Protein AF-A0A0A0WEZ2-F1 (afdb_monomer)

pLDDT: mean 80.99, std 14.62, range [43.66, 95.88]

Mean predicted aligned error: 7.34 Å

Sequence (124 aa):
ERVRKGDAKYVEVTHTSFIGMFTNDADTDLILNNLRQPGCPHDFVDLFCNHNAALFFHEHIFMQTKPAPFLASRDRNKPEDGDISIGFWNTDYSAKGVVYLQTEDFMRFEENSMIQRILNKVGC

Secondary st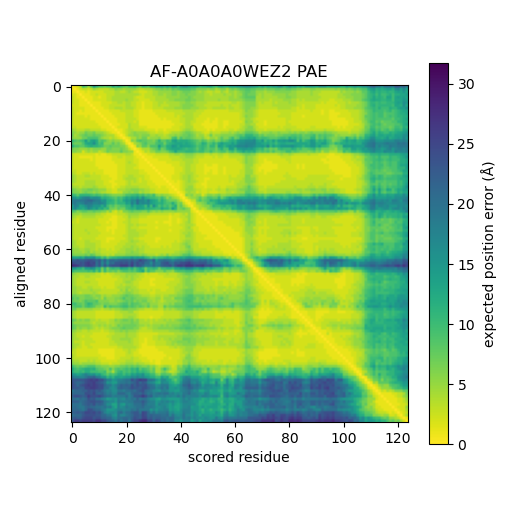ructure (DSSP, 8-state):
----TTSSSS-EEEE-STTS---S-SSEEEEEGGG--TT--SSHHHHHHHHHHHHHHHHHHHHSSS-PPEEEBS-TT-TTS--EEESSSS--TT--EEEEE---------TT-HHHHHHHHHT-

Organism: Mayetiola destructor (NCBI:txid39758)

Structure (mmCIF, N/CA/C/O backbone):
data_AF-A0A0A0WEZ2-F1
#
_entry.id   AF-A0A0A0WEZ2-F1
#
loop_
_atom_site.group_PDB
_atom_site.id
_atom_site.type_symbol
_atom_site.label_atom_id
_atom_site.label_alt_id
_atom_site.label_comp_id
_atom_site.label_asym_id
_atom_site.label_entity_id
_atom_site.label_seq_id
_atom_site.pdbx_PDB_ins_code
_atom_site.Cartn_x
_atom_site.Cartn_y
_atom_site.Cartn_z
_atom_site.occupancy
_atom_site.B_iso_or_equiv
_atom_site.auth_seq_id
_atom_site.auth_comp_id
_atom_site.auth_asym_id
_atom_site.auth_atom_id
_atom_site.pdbx_PDB_model_num
ATOM 1 N N . GLU A 1 1 ? -5.618 -22.671 -0.034 1.00 79.06 1 GLU A N 1
ATOM 2 C CA . GLU A 1 1 ? -5.611 -21.810 1.166 1.00 79.06 1 GLU A CA 1
ATOM 3 C C . GLU A 1 1 ? -5.006 -20.466 0.772 1.00 79.06 1 GLU A C 1
ATOM 5 O O . GLU A 1 1 ? -4.156 -20.471 -0.112 1.00 79.06 1 GLU A O 1
ATOM 10 N N . ARG A 1 2 ? -5.510 -19.340 1.289 1.00 85.75 2 ARG A N 1
ATOM 11 C CA . ARG A 1 2 ? -5.065 -17.976 0.933 1.00 85.75 2 ARG A CA 1
ATOM 12 C C . ARG A 1 2 ? -5.354 -17.011 2.082 1.00 85.75 2 ARG A C 1
ATOM 14 O O . ARG A 1 2 ? -6.284 -17.286 2.837 1.00 85.75 2 ARG A O 1
ATOM 21 N N . VAL A 1 3 ? -4.606 -15.906 2.143 1.00 88.12 3 VAL A N 1
ATOM 22 C CA . VAL A 1 3 ? -4.828 -14.805 3.097 1.00 88.12 3 VAL A CA 1
ATOM 23 C C . VAL A 1 3 ? -6.227 -14.221 2.901 1.00 88.12 3 VAL A C 1
ATOM 25 O O . VAL A 1 3 ? -6.652 -13.997 1.765 1.00 88.12 3 VAL A O 1
ATOM 28 N N . ARG A 1 4 ? -6.954 -14.009 4.000 1.00 92.38 4 ARG A N 1
ATOM 29 C CA . ARG A 1 4 ? -8.321 -13.469 4.014 1.00 92.38 4 ARG A CA 1
ATOM 30 C C . ARG A 1 4 ? -8.706 -12.911 5.387 1.00 92.38 4 ARG A C 1
ATOM 32 O O . ARG A 1 4 ? -8.087 -13.212 6.405 1.00 92.38 4 ARG A O 1
ATOM 39 N N . LYS A 1 5 ? -9.805 -12.161 5.429 1.00 91.94 5 LYS A N 1
ATOM 40 C CA . LYS A 1 5 ? -10.466 -11.703 6.652 1.00 91.94 5 LYS A CA 1
ATOM 41 C C . LYS A 1 5 ? -10.721 -12.875 7.601 1.00 91.94 5 LYS A C 1
ATOM 43 O O . LYS A 1 5 ? -11.180 -13.942 7.187 1.00 91.94 5 LYS A O 1
ATOM 48 N N . GLY A 1 6 ? -10.449 -12.650 8.882 1.00 92.88 6 GLY A N 1
ATOM 49 C CA . GLY A 1 6 ? -10.569 -13.663 9.930 1.00 92.88 6 GLY A CA 1
ATOM 50 C C . GLY A 1 6 ? -9.314 -14.509 10.164 1.00 92.88 6 GLY A C 1
ATOM 51 O O . GLY A 1 6 ? -9.261 -15.184 11.189 1.00 92.88 6 GLY A O 1
ATOM 52 N N . ASP A 1 7 ? -8.290 -14.433 9.303 1.00 94.69 7 ASP A N 1
ATOM 53 C CA . ASP A 1 7 ? -6.983 -15.057 9.581 1.00 94.69 7 ASP A CA 1
ATOM 54 C C . ASP A 1 7 ? -6.233 -14.321 10.717 1.00 94.69 7 ASP A C 1
ATOM 56 O O . ASP A 1 7 ? -5.377 -14.894 11.391 1.00 94.69 7 ASP A O 1
ATOM 60 N N . ALA A 1 8 ? -6.592 -13.057 10.971 1.00 94.12 8 ALA A N 1
ATOM 61 C CA . ALA A 1 8 ? -6.151 -12.251 12.107 1.00 94.12 8 ALA A CA 1
ATOM 62 C C . ALA A 1 8 ? -7.290 -11.341 12.608 1.00 94.12 8 ALA A C 1
ATOM 64 O O . ALA A 1 8 ? -8.382 -11.314 12.039 1.00 94.12 8 ALA A O 1
ATOM 65 N N . LYS A 1 9 ? -7.032 -10.566 13.674 1.00 93.75 9 LYS A N 1
ATOM 66 C CA . LYS A 1 9 ? -7.981 -9.551 14.180 1.00 93.75 9 LYS A CA 1
ATOM 67 C C . LYS A 1 9 ? -8.288 -8.459 13.151 1.00 93.75 9 LYS A C 1
ATOM 69 O O . LYS A 1 9 ? -9.369 -7.882 13.188 1.00 93.75 9 LYS A O 1
ATOM 74 N N . TYR A 1 10 ? -7.314 -8.163 12.301 1.00 93.25 10 TYR A N 1
ATOM 75 C CA . TYR A 1 10 ? -7.420 -7.254 11.173 1.00 93.25 10 TYR A CA 1
ATOM 76 C C . TYR A 1 10 ? -6.425 -7.715 10.112 1.00 93.25 10 TYR A C 1
ATOM 78 O O . TYR A 1 10 ? -5.268 -7.995 10.438 1.00 93.25 10 TYR A O 1
ATOM 86 N N . VAL A 1 11 ? -6.888 -7.825 8.873 1.00 94.44 11 VAL A N 1
ATOM 87 C CA . VAL A 1 11 ? -6.075 -8.214 7.721 1.00 94.44 11 VAL A CA 1
ATOM 88 C C . VAL A 1 11 ? -6.106 -7.082 6.703 1.00 94.44 11 VAL A C 1
ATOM 90 O O . VAL A 1 11 ? -7.161 -6.765 6.165 1.00 94.44 11 VAL A O 1
ATOM 93 N N . GLU A 1 12 ? -4.949 -6.496 6.420 1.00 93.25 12 GLU A N 1
ATOM 94 C CA . GLU A 1 12 ? -4.768 -5.496 5.367 1.00 93.25 12 GLU A CA 1
ATOM 95 C C . GLU A 1 12 ? -3.855 -6.058 4.286 1.00 93.25 12 GLU A C 1
ATOM 97 O O . GLU A 1 12 ? -2.833 -6.676 4.591 1.00 93.25 12 GLU A O 1
ATOM 102 N N . VAL A 1 13 ? -4.240 -5.864 3.027 1.00 93.88 13 VAL A N 1
ATOM 103 C CA . VAL A 1 13 ? -3.464 -6.310 1.870 1.00 93.88 13 VAL A CA 1
ATOM 104 C C . VAL A 1 13 ? -3.180 -5.112 0.975 1.00 93.88 13 VAL A C 1
ATOM 106 O O . VAL A 1 13 ? -4.100 -4.441 0.512 1.00 93.88 13 VAL A O 1
ATOM 109 N N . THR A 1 14 ? -1.897 -4.865 0.714 1.00 93.75 14 THR A N 1
ATOM 110 C CA . THR A 1 14 ? -1.443 -3.813 -0.201 1.00 93.75 14 THR A CA 1
ATOM 111 C C . THR A 1 14 ? -1.223 -4.380 -1.596 1.00 93.75 14 THR A C 1
ATOM 113 O O . THR A 1 14 ? -0.420 -5.292 -1.801 1.00 93.75 14 THR A O 1
ATOM 116 N N . HIS A 1 15 ? -1.897 -3.791 -2.575 1.00 94.38 15 HIS A N 1
ATOM 117 C CA . HIS A 1 15 ? -1.833 -4.151 -3.983 1.00 94.38 15 HIS A CA 1
ATOM 118 C C . HIS A 1 15 ? -1.027 -3.102 -4.746 1.00 94.38 15 HIS A C 1
ATOM 120 O O . HIS A 1 15 ? -1.431 -1.941 -4.842 1.00 94.38 15 HIS A O 1
ATOM 126 N N . THR A 1 16 ? 0.103 -3.515 -5.319 1.00 92.88 16 THR A N 1
ATOM 127 C CA . THR A 1 16 ? 1.023 -2.613 -6.034 1.00 92.88 16 THR A CA 1
ATOM 128 C C . THR A 1 16 ? 1.225 -2.960 -7.509 1.00 92.88 16 THR A C 1
ATOM 130 O O . THR A 1 16 ? 1.841 -2.180 -8.229 1.00 92.88 16 THR A O 1
ATOM 133 N N . SER A 1 17 ? 0.710 -4.098 -7.987 1.00 90.75 17 SER A N 1
ATOM 134 C CA . SER A 1 17 ? 0.884 -4.571 -9.370 1.00 90.75 17 SER A CA 1
ATOM 135 C C . SER A 1 17 ? -0.296 -5.417 -9.851 1.00 90.75 17 SER A C 1
ATOM 137 O O . SER A 1 17 ? -1.007 -6.016 -9.047 1.00 90.75 17 SER A O 1
ATOM 139 N N . PHE A 1 18 ? -0.453 -5.541 -11.172 1.00 84.00 18 PHE A N 1
ATOM 140 C CA . PHE A 1 18 ? -1.494 -6.369 -11.801 1.00 84.00 18 PHE A CA 1
ATOM 141 C C . PHE A 1 18 ? -1.249 -7.886 -11.726 1.00 84.00 18 PHE A C 1
ATOM 143 O O . PHE A 1 18 ? -2.173 -8.653 -11.979 1.00 84.00 18 PHE A O 1
ATOM 150 N N . ILE A 1 19 ? -0.029 -8.333 -11.400 1.00 83.31 19 ILE A N 1
ATOM 151 C CA . ILE A 1 19 ? 0.259 -9.760 -11.146 1.00 83.31 19 ILE A CA 1
ATOM 152 C C . ILE A 1 19 ? 0.023 -10.168 -9.694 1.00 83.31 19 ILE A C 1
ATOM 154 O O . ILE A 1 19 ? 0.040 -11.357 -9.379 1.00 83.31 19 ILE A O 1
ATOM 158 N N . GLY A 1 20 ? -0.194 -9.193 -8.808 1.00 77.31 20 GLY A N 1
ATOM 159 C CA . GLY A 1 20 ? -0.732 -9.462 -7.486 1.00 77.31 20 GLY A CA 1
ATOM 160 C C . GLY A 1 20 ? -2.145 -10.035 -7.583 1.00 77.31 20 GLY A C 1
ATOM 161 O O . GLY A 1 20 ? -2.880 -9.794 -8.542 1.00 77.31 20 GLY A O 1
ATOM 162 N N . MET A 1 21 ? -2.538 -10.808 -6.576 1.00 73.31 21 MET A N 1
ATOM 163 C CA . MET A 1 21 ? -3.905 -11.307 -6.480 1.00 73.31 21 MET A CA 1
ATOM 164 C C . MET A 1 21 ? -4.833 -10.161 -6.068 1.00 73.31 21 MET A C 1
ATOM 166 O O . MET A 1 21 ? -4.846 -9.776 -4.906 1.00 73.31 21 MET A O 1
ATOM 170 N N . PHE A 1 22 ? -5.624 -9.643 -7.007 1.00 69.00 22 PHE A N 1
ATOM 171 C CA . PHE A 1 22 ? -6.624 -8.612 -6.726 1.00 69.00 22 PHE A CA 1
ATOM 172 C C . PHE A 1 22 ? -7.930 -9.261 -6.255 1.00 69.00 22 PHE A C 1
ATOM 174 O O . PHE A 1 22 ? -8.830 -9.554 -7.046 1.00 69.00 22 PHE A O 1
ATOM 181 N N . THR A 1 23 ? -8.016 -9.546 -4.961 1.00 71.06 23 THR A N 1
ATOM 182 C CA . THR A 1 23 ? -9.206 -10.138 -4.341 1.00 71.06 23 THR A CA 1
ATOM 183 C C . THR A 1 23 ? -9.609 -9.330 -3.120 1.00 71.06 23 THR A C 1
ATOM 185 O O . THR A 1 23 ? -8.786 -9.167 -2.230 1.00 71.06 23 THR A O 1
ATOM 188 N N . ASN A 1 24 ? -10.873 -8.894 -3.055 1.00 78.62 24 ASN A N 1
ATOM 189 C CA . ASN A 1 24 ? -11.442 -8.143 -1.922 1.00 78.62 24 ASN A CA 1
ATOM 190 C C . ASN A 1 24 ? -11.733 -9.059 -0.719 1.00 78.62 24 ASN A C 1
ATOM 192 O O . ASN A 1 24 ? -12.873 -9.187 -0.261 1.00 78.62 24 ASN A O 1
ATOM 196 N N . ASP A 1 25 ? -10.718 -9.805 -0.304 1.00 84.81 25 ASP A N 1
ATOM 197 C CA . ASP A 1 25 ? -10.815 -10.858 0.695 1.00 84.81 25 ASP A CA 1
ATOM 198 C C . ASP A 1 25 ? -10.267 -10.416 2.053 1.00 84.81 25 ASP A C 1
ATOM 200 O O . ASP A 1 25 ? -10.519 -11.113 3.035 1.00 84.81 25 ASP A O 1
ATOM 204 N N . ALA A 1 26 ? -9.554 -9.290 2.129 1.00 92.69 26 ALA A N 1
ATOM 205 C CA . ALA A 1 26 ? -9.026 -8.720 3.362 1.00 92.69 26 ALA A CA 1
ATOM 206 C C . ALA A 1 26 ? -10.104 -7.927 4.130 1.00 92.69 26 ALA A C 1
ATOM 208 O O . ALA A 1 26 ? -11.237 -7.762 3.669 1.00 92.69 26 ALA A O 1
ATOM 209 N N . ASP A 1 27 ? -9.776 -7.445 5.332 1.00 95.25 27 ASP A N 1
ATOM 210 C CA . ASP A 1 27 ? -10.579 -6.388 5.951 1.00 95.25 27 ASP A CA 1
ATOM 211 C C . ASP A 1 27 ? -10.469 -5.113 5.116 1.00 95.25 27 ASP A C 1
ATOM 213 O O . ASP A 1 27 ? -11.497 -4.539 4.758 1.00 95.25 27 ASP A O 1
ATOM 217 N N . THR A 1 28 ? -9.238 -4.735 4.762 1.00 94.44 28 THR A N 1
ATOM 218 C CA . THR A 1 28 ? -8.926 -3.580 3.917 1.00 94.44 28 THR A CA 1
ATOM 219 C C . THR A 1 28 ? -7.993 -3.990 2.784 1.00 94.44 28 THR A C 1
ATOM 221 O O . THR A 1 28 ? -6.934 -4.573 3.017 1.00 94.44 28 THR A O 1
ATOM 224 N N . ASP A 1 29 ? -8.373 -3.642 1.561 1.00 94.50 29 ASP A N 1
ATOM 225 C CA . ASP A 1 29 ? -7.569 -3.836 0.359 1.00 94.50 29 ASP A CA 1
ATOM 226 C C . ASP A 1 29 ? -7.074 -2.471 -0.128 1.00 94.50 29 ASP A C 1
ATOM 228 O O . ASP A 1 29 ? -7.839 -1.663 -0.658 1.00 94.50 29 ASP A O 1
ATOM 232 N N . LEU A 1 30 ? -5.790 -2.195 0.088 1.00 94.25 30 LEU A N 1
ATOM 233 C CA . LEU A 1 30 ? -5.145 -0.935 -0.262 1.00 94.25 30 LEU A CA 1
ATOM 234 C C . LEU A 1 30 ? -4.594 -0.996 -1.685 1.00 94.25 30 LEU A C 1
ATOM 236 O O . LEU A 1 30 ? -3.668 -1.751 -1.965 1.00 94.25 30 LEU A O 1
ATOM 240 N N . ILE A 1 31 ? -5.121 -0.170 -2.584 1.00 94.56 31 ILE A N 1
ATOM 241 C CA . ILE A 1 31 ? -4.625 -0.033 -3.954 1.00 94.56 31 ILE A CA 1
ATOM 242 C C . ILE A 1 31 ? -3.654 1.139 -4.008 1.00 94.56 31 ILE A C 1
ATOM 244 O O . ILE A 1 31 ? -4.057 2.304 -3.974 1.00 94.56 31 ILE A O 1
ATOM 248 N N . LEU A 1 32 ? -2.367 0.828 -4.120 1.00 93.25 32 LEU A N 1
ATOM 249 C CA . LEU A 1 32 ? -1.309 1.828 -4.138 1.00 93.25 32 LEU A CA 1
ATOM 250 C C . LEU A 1 32 ? -1.027 2.287 -5.571 1.00 93.25 32 LEU A C 1
ATOM 252 O O . LEU A 1 32 ? -0.784 1.462 -6.458 1.00 93.25 32 LEU A O 1
ATOM 256 N N . ASN A 1 33 ? -1.055 3.602 -5.798 1.00 92.69 33 ASN A N 1
ATOM 257 C CA . ASN A 1 33 ? -0.735 4.257 -7.070 1.00 92.69 33 ASN A CA 1
ATOM 258 C C . ASN A 1 33 ? -1.436 3.632 -8.290 1.00 92.69 33 ASN A C 1
ATOM 260 O O . ASN A 1 33 ? -0.862 3.513 -9.369 1.00 92.69 33 ASN A O 1
ATOM 264 N N . ASN A 1 34 ? -2.683 3.174 -8.128 1.00 91.12 34 ASN A N 1
ATOM 265 C CA . ASN A 1 34 ? -3.425 2.475 -9.185 1.00 91.12 34 ASN A CA 1
ATOM 266 C C . ASN A 1 34 ? -2.645 1.300 -9.822 1.00 91.12 34 ASN A C 1
ATOM 268 O O . ASN A 1 34 ? -2.767 1.058 -11.023 1.00 91.12 34 ASN A O 1
ATOM 272 N N . LEU A 1 35 ? -1.874 0.560 -9.013 1.00 90.56 35 LEU A N 1
ATOM 273 C CA . LEU A 1 35 ? -1.050 -0.588 -9.425 1.00 90.56 35 LEU A CA 1
ATOM 274 C C . LEU A 1 35 ? 0.149 -0.229 -10.321 1.00 90.56 35 LEU A C 1
ATOM 276 O O . LEU A 1 35 ? 0.748 -1.125 -10.921 1.00 90.56 35 LEU A O 1
ATOM 280 N N . ARG A 1 36 ? 0.503 1.060 -10.405 1.00 89.12 36 ARG A N 1
ATOM 281 C CA . ARG A 1 36 ? 1.681 1.554 -11.120 1.00 89.12 36 ARG A CA 1
ATOM 282 C C . ARG A 1 36 ? 2.488 2.491 -10.235 1.00 89.12 36 ARG A C 1
ATOM 284 O O . ARG A 1 36 ? 2.066 3.599 -9.932 1.00 89.12 36 ARG A O 1
ATOM 291 N N . GLN A 1 37 ? 3.669 2.054 -9.850 1.00 89.25 37 GLN A N 1
ATOM 292 C CA . GLN A 1 37 ? 4.462 2.683 -8.813 1.00 89.25 37 GLN A CA 1
ATOM 293 C C . GLN A 1 37 ? 5.394 3.739 -9.417 1.00 89.25 37 GLN A C 1
ATOM 295 O O . GLN A 1 37 ? 6.103 3.450 -10.388 1.00 89.25 37 GLN A O 1
ATOM 300 N N . PRO A 1 38 ? 5.404 4.970 -8.874 1.00 87.00 38 PRO A N 1
ATOM 301 C CA . PRO A 1 38 ? 6.358 5.996 -9.276 1.00 87.00 38 PRO A CA 1
ATOM 302 C C . PRO A 1 38 ? 7.792 5.491 -9.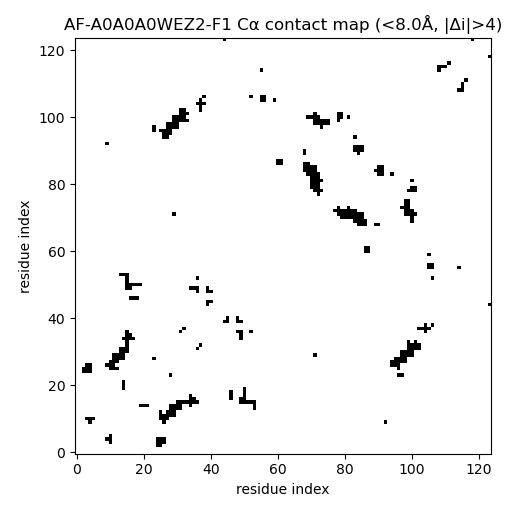116 1.00 87.00 38 PRO A C 1
ATOM 304 O O . PRO A 1 38 ? 8.114 4.908 -8.090 1.00 87.00 38 PRO A O 1
ATOM 307 N N . GLY A 1 39 ? 8.644 5.710 -10.117 1.00 79.94 39 GLY A N 1
ATOM 308 C CA . GLY A 1 39 ? 10.035 5.239 -10.110 1.00 79.94 39 GLY A CA 1
ATOM 309 C C . GLY A 1 39 ? 10.253 3.870 -10.766 1.00 79.94 39 GLY A C 1
ATOM 310 O O . GLY A 1 39 ? 11.394 3.533 -11.077 1.00 79.94 39 GLY A O 1
ATOM 311 N N . CYS A 1 40 ? 9.193 3.108 -11.066 1.00 81.00 40 CYS A N 1
ATOM 312 C CA . CYS A 1 40 ? 9.322 1.903 -11.886 1.00 81.00 40 CYS A CA 1
ATOM 313 C C . CYS A 1 40 ? 9.436 2.239 -13.390 1.00 81.00 40 CYS A C 1
ATOM 315 O O . CYS A 1 40 ? 8.679 3.078 -13.892 1.00 81.00 40 CYS A O 1
ATOM 317 N N . PRO A 1 41 ? 10.370 1.605 -14.129 1.00 72.38 41 PRO A N 1
ATOM 318 C CA . PRO A 1 41 ? 10.498 1.763 -15.582 1.00 72.38 41 PRO A CA 1
ATOM 319 C C . PRO A 1 41 ? 9.283 1.165 -16.306 1.00 72.38 41 PRO A C 1
ATOM 321 O O . PRO A 1 41 ? 8.597 0.340 -15.740 1.00 72.38 41 PRO A O 1
ATOM 324 N N . HIS A 1 42 ? 9.016 1.544 -17.561 1.00 68.25 42 HIS A N 1
ATOM 325 C CA . HIS A 1 42 ? 7.820 1.130 -18.326 1.00 68.25 42 HIS A CA 1
ATOM 326 C C . HIS A 1 42 ? 7.963 -0.203 -19.114 1.00 68.25 42 HIS A C 1
ATOM 328 O O . HIS A 1 42 ? 7.161 -0.476 -20.009 1.00 68.25 42 HIS A O 1
ATOM 334 N N . ASP A 1 43 ? 8.995 -1.010 -18.855 1.00 59.62 43 ASP A N 1
ATOM 335 C CA . ASP A 1 43 ? 9.345 -2.229 -19.610 1.00 59.62 43 ASP A CA 1
ATOM 336 C C . ASP A 1 43 ? 9.058 -3.533 -18.825 1.00 59.62 43 ASP A C 1
ATOM 338 O O . ASP A 1 43 ? 8.249 -3.551 -17.910 1.00 59.62 43 ASP A O 1
ATOM 342 N N . PHE A 1 44 ? 9.653 -4.684 -19.165 1.00 54.97 44 PHE A N 1
ATOM 343 C CA . PHE A 1 44 ? 9.422 -5.919 -18.387 1.00 54.97 44 PHE A CA 1
ATOM 344 C C . PHE A 1 44 ? 9.857 -5.778 -16.912 1.00 54.97 44 PHE A C 1
ATOM 346 O O . PHE A 1 44 ? 9.297 -6.436 -16.030 1.00 54.97 44 PHE A O 1
ATOM 353 N N . VAL A 1 45 ? 10.808 -4.880 -16.634 1.00 60.91 45 VAL A N 1
ATOM 354 C CA . VAL A 1 45 ? 11.240 -4.529 -15.277 1.00 60.91 45 VAL A CA 1
ATOM 355 C C . VAL A 1 45 ? 10.134 -3.763 -14.534 1.00 60.91 45 VAL A C 1
ATOM 357 O O . VAL A 1 45 ? 10.068 -3.873 -13.310 1.00 60.91 45 VAL A O 1
ATOM 360 N N . ASP A 1 46 ? 9.190 -3.115 -15.242 1.00 70.81 46 ASP A N 1
ATOM 361 C CA . ASP A 1 46 ? 7.964 -2.502 -14.684 1.00 70.81 46 ASP A CA 1
ATOM 362 C C . ASP A 1 46 ? 7.232 -3.517 -13.807 1.00 70.81 46 ASP A C 1
ATOM 364 O O . ASP A 1 46 ? 6.877 -3.245 -12.664 1.00 70.81 46 ASP A O 1
ATOM 368 N N . LEU A 1 47 ? 7.046 -4.742 -14.304 1.00 75.31 47 LEU A N 1
ATOM 369 C CA . LEU A 1 47 ? 6.235 -5.746 -13.625 1.00 75.31 47 LEU A CA 1
ATOM 370 C C . LEU A 1 47 ? 6.858 -6.193 -12.300 1.00 75.31 47 LEU A C 1
ATOM 372 O O . LEU A 1 47 ? 6.171 -6.258 -11.280 1.00 75.31 47 LEU A O 1
ATOM 376 N N . PHE A 1 48 ? 8.161 -6.482 -12.315 1.00 81.38 48 PHE A N 1
ATOM 377 C CA . PHE A 1 48 ? 8.891 -6.909 -11.126 1.00 81.38 48 PHE A CA 1
ATOM 378 C C . PHE A 1 48 ? 9.043 -5.761 -10.124 1.00 81.38 48 PHE A C 1
ATOM 380 O O . PHE A 1 48 ? 8.827 -5.960 -8.929 1.00 81.38 48 PHE A O 1
ATOM 387 N N . CYS A 1 49 ? 9.355 -4.557 -10.603 1.00 82.31 49 CYS A N 1
ATOM 388 C CA . CYS A 1 49 ? 9.468 -3.366 -9.770 1.00 82.31 49 CYS A CA 1
ATOM 389 C C . CYS A 1 49 ? 8.139 -3.054 -9.065 1.00 82.31 49 CYS A C 1
ATOM 391 O O . CYS A 1 49 ? 8.091 -3.008 -7.835 1.00 82.31 49 CYS A O 1
ATOM 393 N N . ASN A 1 50 ? 7.036 -2.968 -9.820 1.00 87.00 50 ASN A N 1
ATOM 394 C CA . ASN A 1 50 ? 5.707 -2.721 -9.258 1.00 87.00 50 ASN A CA 1
ATOM 395 C C . ASN A 1 50 ? 5.318 -3.795 -8.243 1.00 87.00 50 ASN A C 1
ATOM 397 O O . ASN A 1 50 ? 4.737 -3.487 -7.206 1.00 87.00 50 ASN A O 1
ATOM 401 N N . HIS A 1 51 ? 5.623 -5.065 -8.522 1.00 88.50 51 HIS A N 1
ATOM 402 C CA . HIS A 1 51 ? 5.272 -6.160 -7.623 1.00 88.50 51 HIS A CA 1
ATOM 403 C C . HIS A 1 51 ? 6.024 -6.086 -6.291 1.00 88.50 51 HIS A C 1
ATOM 405 O O . HIS A 1 51 ? 5.420 -6.257 -5.235 1.00 88.50 51 HIS A O 1
ATOM 411 N N . ASN A 1 52 ? 7.317 -5.761 -6.324 1.00 86.62 52 ASN A N 1
ATOM 412 C CA . ASN A 1 52 ? 8.130 -5.648 -5.112 1.00 86.62 52 ASN A CA 1
ATOM 413 C C . ASN A 1 52 ? 7.918 -4.335 -4.350 1.00 86.62 52 ASN A C 1
ATOM 415 O O . ASN A 1 52 ? 8.285 -4.252 -3.181 1.00 86.62 52 ASN A O 1
ATOM 419 N N . ALA A 1 53 ? 7.272 -3.333 -4.947 1.00 87.75 53 ALA A N 1
ATOM 420 C CA . ALA A 1 53 ? 6.983 -2.071 -4.273 1.00 87.75 53 ALA A CA 1
ATOM 421 C C . ALA A 1 53 ? 6.154 -2.213 -2.992 1.00 87.75 53 ALA A C 1
ATOM 423 O O . ALA A 1 53 ? 6.284 -1.374 -2.106 1.00 87.75 53 ALA A O 1
ATOM 424 N N . ALA A 1 54 ? 5.354 -3.277 -2.851 1.00 89.25 54 ALA A N 1
ATOM 425 C CA . ALA A 1 54 ? 4.651 -3.565 -1.602 1.00 89.25 54 ALA A CA 1
ATOM 426 C C . ALA A 1 54 ? 5.639 -3.738 -0.437 1.00 89.25 54 ALA A C 1
ATOM 428 O O . ALA A 1 54 ? 5.436 -3.180 0.640 1.00 89.25 54 ALA A O 1
ATOM 429 N N . LEU A 1 55 ? 6.745 -4.455 -0.667 1.00 86.81 55 LEU A N 1
ATOM 430 C CA . LEU A 1 55 ? 7.795 -4.641 0.333 1.00 86.81 55 LEU A CA 1
ATOM 431 C C . LEU A 1 55 ? 8.416 -3.295 0.725 1.00 86.81 55 LEU A C 1
ATOM 433 O O . LEU A 1 55 ? 8.546 -3.011 1.913 1.00 86.81 55 LEU A O 1
ATOM 437 N N . PHE A 1 56 ? 8.742 -2.455 -0.260 1.00 82.50 56 PHE A N 1
ATOM 438 C CA . PHE A 1 56 ? 9.369 -1.150 -0.026 1.00 82.50 56 PHE A CA 1
ATOM 439 C C . PHE A 1 56 ? 8.430 -0.173 0.679 1.00 82.50 56 PHE A C 1
ATOM 441 O O . PHE A 1 56 ? 8.853 0.564 1.563 1.00 82.50 56 PHE A O 1
ATOM 448 N N . PHE A 1 57 ? 7.144 -0.203 0.340 1.00 87.56 57 PHE A N 1
ATOM 449 C CA . PHE A 1 57 ? 6.129 0.607 0.998 1.00 87.56 57 PHE A CA 1
ATOM 450 C C . PHE A 1 57 ? 6.009 0.245 2.484 1.00 87.56 57 PHE A C 1
ATOM 452 O O . PHE A 1 57 ? 6.036 1.123 3.345 1.00 87.56 57 PHE A O 1
ATOM 459 N N . HIS A 1 58 ? 5.959 -1.050 2.807 1.00 86.81 58 HIS A N 1
ATOM 460 C CA . HIS A 1 58 ? 5.898 -1.498 4.197 1.00 86.81 58 HIS A CA 1
ATOM 461 C C . HIS A 1 58 ? 7.213 -1.269 4.960 1.00 86.81 58 HIS A C 1
ATOM 463 O O . HIS A 1 58 ? 7.161 -0.907 6.135 1.00 86.81 58 HIS A O 1
ATOM 469 N N . GLU A 1 59 ? 8.377 -1.408 4.315 1.00 83.38 59 GLU A N 1
ATOM 470 C CA . GLU A 1 59 ? 9.668 -1.016 4.903 1.00 83.38 59 GLU A CA 1
ATOM 471 C C . GLU A 1 59 ? 9.683 0.482 5.226 1.00 83.38 59 GLU A C 1
ATOM 473 O O . GLU A 1 59 ? 10.041 0.862 6.337 1.00 83.38 59 GLU A O 1
ATOM 478 N N . HIS A 1 60 ? 9.222 1.328 4.303 1.00 81.81 60 HIS A N 1
ATOM 479 C CA . HIS A 1 60 ? 9.133 2.772 4.498 1.00 81.81 60 HIS A CA 1
ATOM 480 C C . HIS A 1 60 ? 8.231 3.131 5.686 1.00 81.81 60 HIS A C 1
ATOM 482 O O . HIS A 1 60 ? 8.656 3.866 6.578 1.00 81.81 60 HIS A O 1
ATOM 488 N N . ILE A 1 61 ? 7.025 2.557 5.752 1.00 82.62 61 ILE A N 1
ATOM 489 C CA . ILE A 1 61 ? 6.106 2.746 6.884 1.00 82.62 61 ILE A CA 1
ATOM 490 C C . ILE A 1 61 ? 6.753 2.301 8.205 1.00 82.62 61 ILE A C 1
ATOM 492 O O . ILE A 1 61 ? 6.588 2.963 9.228 1.00 82.62 61 ILE A O 1
ATOM 496 N N . PHE A 1 62 ? 7.460 1.169 8.207 1.00 81.81 62 PHE A N 1
ATOM 497 C CA . PHE A 1 62 ? 8.067 0.616 9.416 1.00 81.81 62 PHE A CA 1
ATOM 498 C C . PHE A 1 62 ? 9.275 1.434 9.898 1.00 81.81 62 PHE A C 1
ATOM 500 O O . PHE A 1 62 ? 9.417 1.690 11.095 1.00 81.81 62 PHE A O 1
ATOM 507 N N . MET A 1 63 ? 10.150 1.838 8.973 1.00 76.12 63 MET A N 1
ATOM 508 C CA . MET A 1 63 ? 11.416 2.518 9.262 1.00 76.12 63 MET A CA 1
ATOM 509 C C . MET A 1 63 ? 11.236 3.981 9.648 1.00 76.12 63 MET A C 1
ATOM 511 O O . MET A 1 63 ? 12.077 4.539 10.360 1.00 76.12 63 MET A O 1
ATOM 515 N N . GLN A 1 64 ? 10.149 4.618 9.221 1.00 69.19 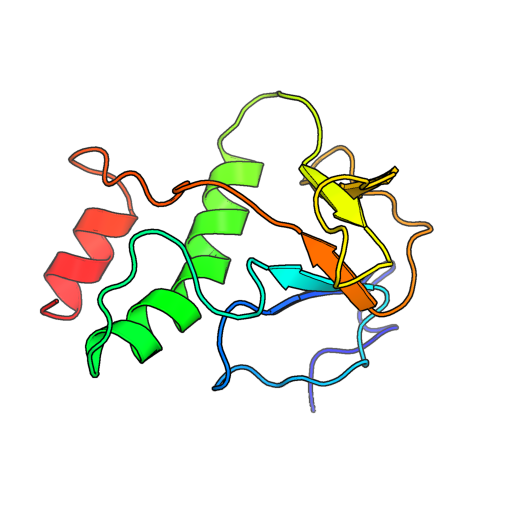64 GLN A N 1
ATOM 516 C CA . GLN A 1 64 ? 9.836 5.950 9.700 1.00 69.19 64 GLN A CA 1
ATOM 517 C C . GLN A 1 64 ? 9.391 5.873 11.171 1.00 69.19 64 GLN A C 1
ATOM 519 O O . GLN A 1 64 ? 8.239 5.612 11.507 1.00 69.19 64 GLN A O 1
ATOM 524 N N . THR A 1 65 ? 10.348 6.126 12.071 1.00 52.19 65 THR A N 1
ATOM 525 C CA . THR A 1 65 ? 10.227 6.039 13.541 1.00 52.19 65 THR A CA 1
ATOM 526 C C . THR A 1 65 ? 9.139 6.933 14.150 1.00 52.19 65 THR A C 1
ATOM 528 O O . THR A 1 65 ? 8.808 6.755 15.324 1.00 52.19 65 THR A O 1
ATOM 531 N N . LYS A 1 66 ? 8.578 7.861 13.358 1.00 66.88 66 LYS A N 1
ATOM 532 C CA . LYS A 1 66 ? 7.224 8.456 13.418 1.00 66.88 66 LYS A CA 1
ATOM 533 C C . LYS A 1 66 ? 7.097 9.526 12.318 1.00 66.88 66 LYS A C 1
ATOM 535 O O . LYS A 1 66 ? 7.859 10.492 12.354 1.00 66.88 66 LYS A O 1
ATOM 540 N N . PRO A 1 67 ? 6.110 9.431 11.414 1.00 58.94 67 PRO A N 1
ATOM 541 C CA . PRO A 1 67 ? 5.433 10.626 10.916 1.00 58.94 67 PRO A CA 1
ATOM 542 C C . PRO A 1 67 ? 3.939 10.322 10.682 1.00 58.94 67 PRO A C 1
ATOM 544 O O . PRO A 1 67 ? 3.456 9.244 11.018 1.00 58.94 67 PRO A O 1
ATOM 547 N N . ALA A 1 68 ? 3.159 11.290 10.214 1.00 66.50 68 ALA A N 1
ATOM 548 C CA . ALA A 1 68 ? 1.725 11.125 9.966 1.00 66.50 68 ALA A CA 1
ATOM 549 C C . ALA A 1 68 ? 1.394 9.839 9.165 1.00 66.50 68 ALA A C 1
ATOM 551 O O . ALA A 1 68 ? 2.202 9.435 8.328 1.00 66.50 68 ALA A O 1
ATOM 552 N N . PRO A 1 69 ? 0.237 9.186 9.415 1.00 79.75 69 PRO A N 1
ATOM 553 C CA . PRO A 1 69 ? -0.182 8.053 8.594 1.00 79.75 69 PRO A CA 1
ATOM 554 C C . PRO A 1 69 ? -0.305 8.489 7.136 1.00 79.75 69 PRO A C 1
ATOM 556 O O . PRO A 1 69 ? -0.611 9.651 6.853 1.00 79.75 69 PRO A O 1
ATOM 559 N N . PHE A 1 70 ? -0.137 7.544 6.216 1.00 88.62 70 PHE A N 1
ATOM 560 C CA . PHE A 1 70 ? -0.624 7.761 4.864 1.00 88.62 70 PHE A CA 1
ATOM 561 C C . PHE A 1 70 ? -2.146 7.858 4.913 1.00 88.62 70 PHE A C 1
ATOM 563 O O . PHE A 1 70 ? -2.793 7.085 5.619 1.00 88.62 70 PHE A O 1
ATOM 570 N N . LEU A 1 71 ? -2.712 8.813 4.185 1.00 92.44 71 LEU A N 1
ATOM 571 C CA . LEU A 1 71 ? -4.155 8.990 4.117 1.00 92.44 71 LEU A CA 1
ATOM 572 C C . LEU A 1 71 ? -4.665 8.388 2.813 1.00 92.44 71 LEU A C 1
ATOM 574 O O . LEU A 1 71 ? -4.376 8.894 1.733 1.00 92.44 71 LEU A O 1
ATOM 578 N N . ALA A 1 72 ? -5.393 7.283 2.930 1.00 94.25 72 ALA A N 1
ATOM 579 C CA . ALA A 1 72 ? -6.056 6.622 1.822 1.00 94.25 72 ALA A CA 1
ATOM 580 C C . ALA A 1 72 ? -7.505 7.110 1.689 1.00 94.25 72 ALA A C 1
ATOM 582 O O . ALA A 1 72 ? -8.174 7.434 2.671 1.00 94.25 72 ALA A O 1
ATOM 583 N N . SER A 1 73 ? -7.997 7.129 0.457 1.00 95.88 73 SER A N 1
ATOM 584 C CA . SER A 1 73 ? -9.354 7.527 0.093 1.00 95.88 73 SER A CA 1
ATOM 585 C C . SER A 1 73 ? -10.185 6.321 -0.324 1.00 95.88 73 SER A C 1
ATOM 587 O O . SER A 1 73 ? -9.670 5.319 -0.819 1.00 95.88 73 SER A O 1
ATOM 589 N N . ARG A 1 74 ? -11.506 6.415 -0.188 1.00 95.25 74 ARG A N 1
ATOM 590 C CA . ARG A 1 74 ? -12.435 5.446 -0.798 1.00 95.25 74 ARG A CA 1
ATOM 591 C C . ARG A 1 74 ? -12.737 5.774 -2.261 1.00 95.25 74 ARG A C 1
ATOM 593 O O . ARG A 1 74 ? -13.224 4.908 -2.986 1.00 95.25 74 ARG A O 1
ATOM 600 N N . ASP A 1 75 ? -12.462 7.004 -2.694 1.00 93.69 75 ASP A N 1
ATOM 601 C CA . ASP A 1 75 ? -12.647 7.436 -4.075 1.00 93.69 75 ASP A CA 1
ATOM 602 C C . ASP A 1 75 ? -11.352 7.237 -4.864 1.00 93.69 75 ASP A C 1
ATOM 604 O O . ASP A 1 75 ? -10.360 7.940 -4.679 1.00 93.69 75 ASP A O 1
ATOM 608 N N . ARG A 1 76 ? -11.389 6.293 -5.804 1.00 91.88 76 ARG A N 1
ATOM 609 C CA . ARG A 1 76 ? -10.279 6.013 -6.720 1.00 91.88 76 ARG A CA 1
ATOM 610 C C . ARG A 1 76 ? -9.828 7.238 -7.517 1.00 91.88 76 ARG A C 1
ATOM 612 O O . ARG A 1 76 ? -8.670 7.298 -7.920 1.00 91.88 76 ARG A O 1
ATOM 619 N N . ASN A 1 77 ? -10.741 8.164 -7.802 1.00 92.69 77 ASN A N 1
ATOM 620 C CA . ASN A 1 77 ? -10.455 9.346 -8.613 1.00 92.69 77 ASN A CA 1
ATOM 621 C C . ASN A 1 77 ? -9.918 10.515 -7.782 1.00 92.69 77 ASN A C 1
ATOM 623 O O . ASN A 1 77 ? -9.541 11.524 -8.369 1.00 92.69 77 ASN A O 1
ATOM 627 N N . LYS A 1 78 ? -9.925 10.384 -6.449 1.00 89.88 78 LYS A N 1
ATOM 628 C CA . LYS A 1 78 ? -9.444 11.387 -5.494 1.00 89.88 78 LYS A CA 1
ATOM 629 C C . LYS A 1 78 ? -8.633 10.720 -4.374 1.00 89.88 78 LYS A C 1
ATOM 631 O O . LYS A 1 78 ? -9.031 10.783 -3.206 1.00 89.88 78 LYS A O 1
ATOM 636 N N . PRO A 1 79 ? -7.552 9.991 -4.709 1.00 84.50 79 PRO A N 1
ATOM 637 C CA . PRO A 1 79 ? -6.714 9.309 -3.723 1.00 84.50 79 PRO A CA 1
ATOM 638 C C . PRO A 1 79 ? -6.037 10.265 -2.726 1.00 84.50 79 PRO A C 1
ATOM 640 O O . PRO A 1 79 ? -5.670 9.836 -1.638 1.00 84.50 79 PRO A O 1
ATOM 643 N N . GLU A 1 80 ? -5.889 11.540 -3.078 1.00 83.38 80 GLU A N 1
ATOM 644 C CA . GLU A 1 80 ? -5.326 12.612 -2.254 1.00 83.38 80 GLU A CA 1
ATOM 645 C C . GLU A 1 80 ? -6.289 13.160 -1.187 1.00 83.38 80 GLU A C 1
ATOM 647 O O . GLU A 1 80 ? -5.832 13.672 -0.167 1.00 83.38 80 GLU A O 1
ATOM 652 N N . ASP A 1 81 ? -7.603 12.994 -1.372 1.00 86.94 81 ASP A N 1
ATOM 653 C CA . ASP A 1 81 ? -8.648 13.420 -0.423 1.00 86.94 81 ASP A CA 1
ATOM 654 C C . ASP A 1 81 ? -8.839 12.391 0.716 1.00 86.94 81 ASP A C 1
ATOM 656 O O . ASP A 1 81 ? -9.930 12.237 1.269 1.00 86.94 81 ASP A O 1
ATOM 660 N N . GLY A 1 82 ? -7.794 11.623 1.030 1.00 89.00 82 GLY A N 1
ATOM 661 C CA . GLY A 1 82 ? -7.861 10.506 1.962 1.00 89.00 82 GLY A CA 1
ATOM 662 C C . GLY A 1 82 ? -8.177 10.917 3.400 1.00 89.00 82 GLY A C 1
ATOM 663 O O . GLY A 1 82 ? -7.691 11.924 3.912 1.00 89.00 82 GLY A O 1
ATOM 664 N N . ASP A 1 83 ? -8.952 10.078 4.080 1.00 92.31 83 ASP A N 1
ATOM 665 C CA . ASP A 1 83 ? -9.299 10.191 5.499 1.00 92.31 83 ASP A CA 1
ATOM 666 C C . ASP A 1 83 ? -8.984 8.906 6.288 1.00 92.31 83 ASP A C 1
ATOM 668 O O . ASP A 1 83 ? -9.028 8.900 7.520 1.00 92.31 83 ASP A O 1
ATOM 672 N N . ILE A 1 84 ? -8.604 7.827 5.596 1.00 94.38 84 ILE A N 1
ATOM 673 C CA . ILE A 1 84 ? -8.288 6.529 6.191 1.00 94.38 84 ILE A CA 1
ATOM 674 C C . ILE A 1 84 ? -6.796 6.450 6.469 1.00 94.38 84 ILE A C 1
ATOM 676 O O . ILE A 1 84 ? -5.974 6.477 5.557 1.00 94.38 84 ILE A O 1
ATOM 680 N N . SER A 1 85 ? -6.441 6.308 7.741 1.00 93.19 85 SER A N 1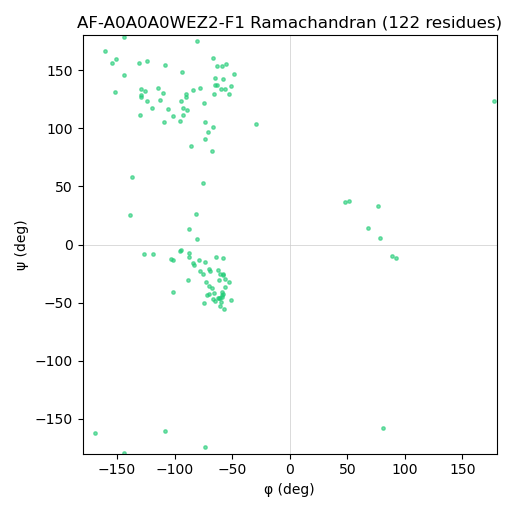
ATOM 681 C CA . SER A 1 85 ? -5.044 6.181 8.148 1.00 93.19 85 SER A CA 1
ATOM 682 C C . SER A 1 85 ? -4.489 4.794 7.817 1.00 93.19 85 SER A C 1
ATOM 684 O O . SER A 1 85 ? -4.993 3.788 8.310 1.00 93.19 85 SER A O 1
ATOM 686 N N . ILE A 1 86 ? -3.419 4.754 7.027 1.00 90.44 86 ILE A N 1
ATOM 687 C CA . ILE A 1 86 ? -2.611 3.573 6.723 1.00 90.44 86 ILE A CA 1
ATOM 688 C C . ILE A 1 86 ? -1.228 3.771 7.345 1.00 90.44 86 ILE A C 1
ATOM 690 O O . ILE A 1 86 ? -0.538 4.758 7.070 1.00 90.44 86 ILE A O 1
ATOM 694 N N . GLY A 1 87 ? -0.798 2.829 8.179 1.00 87.75 87 GLY A N 1
ATOM 695 C CA . GLY A 1 87 ? 0.530 2.858 8.775 1.00 87.75 87 GLY A CA 1
ATOM 696 C C . GLY A 1 87 ? 0.892 1.555 9.480 1.00 87.75 87 GLY A C 1
ATOM 697 O O . GLY A 1 87 ? 0.308 0.509 9.237 1.00 87.75 87 GLY A O 1
ATOM 698 N N . PHE A 1 88 ? 1.901 1.595 10.349 1.00 83.44 88 PHE A N 1
ATOM 699 C CA . PHE A 1 88 ? 2.240 0.439 11.190 1.00 83.44 88 PHE A CA 1
ATOM 700 C C . PHE A 1 88 ? 1.700 0.615 12.611 1.00 83.44 88 PHE A C 1
ATOM 702 O O . PHE A 1 88 ? 1.155 -0.312 13.202 1.00 83.44 88 PHE A O 1
ATOM 709 N N . TRP A 1 89 ? 1.801 1.831 13.156 1.00 83.19 89 TRP A N 1
ATOM 710 C CA . TRP A 1 89 ? 1.393 2.139 14.532 1.00 83.19 89 TRP A CA 1
ATOM 711 C C . TRP A 1 89 ? 0.028 2.832 14.638 1.00 83.19 89 TRP A C 1
ATOM 713 O O . TRP A 1 89 ? -0.514 2.951 15.734 1.00 83.19 89 TRP A O 1
ATOM 723 N N . ASN A 1 90 ? -0.512 3.322 13.522 1.00 86.62 90 ASN A N 1
ATOM 724 C CA . ASN A 1 90 ? -1.644 4.251 13.462 1.00 86.62 90 ASN A CA 1
ATOM 725 C C . ASN A 1 90 ? -2.646 3.916 12.345 1.00 86.62 90 ASN A C 1
ATOM 727 O O . ASN A 1 90 ? -3.356 4.803 11.879 1.00 86.62 90 ASN A O 1
ATOM 731 N N . THR A 1 91 ? -2.712 2.650 11.930 1.00 90.12 91 THR A N 1
ATOM 732 C CA . THR A 1 91 ? -3.734 2.185 10.986 1.00 90.12 91 THR A CA 1
ATOM 733 C C . THR A 1 91 ? -5.132 2.319 11.571 1.00 90.12 91 THR A C 1
ATOM 735 O O . THR A 1 91 ? -5.379 1.959 12.726 1.00 90.12 91 THR A O 1
ATOM 738 N N . ASP A 1 92 ? -6.063 2.794 10.751 1.00 92.94 92 ASP A N 1
ATOM 739 C CA . ASP A 1 92 ? -7.485 2.754 11.049 1.00 92.94 92 ASP A CA 1
ATOM 740 C C . ASP A 1 92 ? -8.018 1.322 10.893 1.00 92.94 92 ASP A C 1
ATOM 742 O O . ASP A 1 92 ? -8.480 0.900 9.836 1.00 92.94 92 ASP A O 1
ATOM 746 N N . TYR A 1 93 ? -7.997 0.566 11.990 1.00 92.69 93 TYR A N 1
ATOM 747 C CA . TYR A 1 93 ? -8.519 -0.803 12.042 1.00 92.69 93 TYR A CA 1
ATOM 748 C C . TYR A 1 93 ? -10.040 -0.911 11.803 1.00 92.69 93 TYR A C 1
ATOM 750 O O . TYR A 1 93 ? -10.565 -2.022 11.646 1.00 92.69 93 TYR A O 1
ATOM 758 N N . SER A 1 94 ? -10.765 0.216 11.800 1.00 93.31 94 SER A N 1
ATOM 759 C CA . SER A 1 94 ? -12.191 0.260 11.466 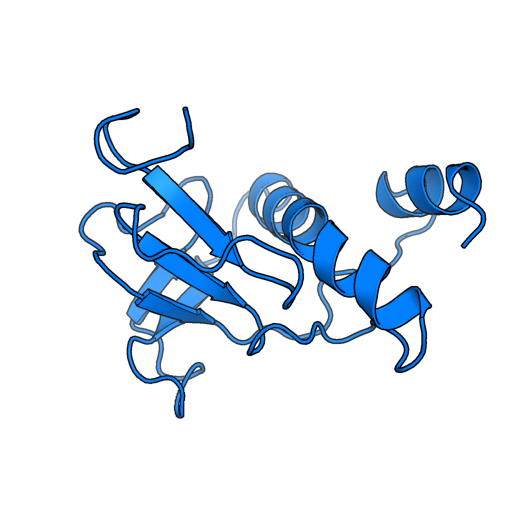1.00 93.31 94 SER A CA 1
ATOM 760 C C . SER A 1 94 ? -12.444 0.327 9.959 1.00 93.31 94 SER A C 1
ATOM 762 O O . SER A 1 94 ? -13.557 0.017 9.521 1.00 93.31 94 SER A O 1
ATOM 764 N N . ALA A 1 95 ? -11.419 0.653 9.163 1.00 92.62 95 ALA A N 1
ATOM 765 C CA . ALA A 1 95 ? -11.499 0.638 7.714 1.00 92.62 95 ALA A CA 1
ATOM 766 C C . ALA A 1 95 ? -11.894 -0.754 7.201 1.00 92.62 95 ALA A C 1
ATOM 768 O O . ALA A 1 95 ? -11.538 -1.792 7.773 1.00 92.62 95 ALA A O 1
ATOM 769 N N . LYS A 1 96 ? -12.708 -0.745 6.140 1.00 93.12 96 LYS A N 1
ATOM 770 C CA . LYS A 1 96 ? -13.212 -1.938 5.461 1.00 93.12 96 LYS A CA 1
ATOM 771 C C . LYS A 1 96 ? -13.305 -1.704 3.963 1.00 93.12 96 LYS A C 1
ATOM 773 O O . LYS A 1 96 ? -13.710 -0.616 3.543 1.00 93.12 96 LYS A O 1
ATOM 778 N N . GLY A 1 97 ? -13.049 -2.751 3.189 1.00 93.38 97 GLY A N 1
ATOM 779 C CA . GLY A 1 97 ? -13.174 -2.758 1.737 1.00 93.38 97 GLY A CA 1
ATOM 780 C C . GLY A 1 97 ? -11.972 -2.139 1.030 1.00 93.38 97 GLY A C 1
ATOM 781 O O . GLY A 1 97 ? -10.872 -2.087 1.573 1.00 93.38 97 GLY A O 1
ATOM 782 N N . VAL A 1 98 ? -12.195 -1.690 -0.204 1.00 94.19 98 VAL A N 1
ATOM 783 C CA . VAL A 1 98 ? -11.131 -1.164 -1.063 1.00 94.19 98 VAL A CA 1
ATOM 784 C C . VAL A 1 98 ? -10.876 0.307 -0.757 1.00 94.19 98 VAL A C 1
ATOM 786 O O . VAL A 1 98 ? -11.816 1.104 -0.696 1.00 94.19 98 VAL A O 1
ATOM 789 N N . VAL A 1 99 ? -9.604 0.657 -0.607 1.00 95.38 99 VAL A N 1
ATOM 790 C CA . VAL A 1 99 ? -9.124 2.027 -0.412 1.00 95.38 99 VAL A CA 1
ATOM 791 C C . VAL A 1 99 ? -7.972 2.307 -1.372 1.00 95.38 99 VAL A C 1
ATOM 793 O O . VAL A 1 99 ? -7.307 1.389 -1.846 1.00 95.38 99 VAL A O 1
ATOM 796 N N . TYR A 1 100 ? -7.739 3.572 -1.683 1.00 95.44 100 TYR A N 1
ATOM 797 C CA . TYR A 1 100 ? -6.793 4.021 -2.694 1.00 95.44 100 TYR A CA 1
ATOM 798 C C . TYR A 1 100 ? -5.834 5.015 -2.069 1.00 95.44 100 TYR A C 1
ATOM 800 O O . TYR A 1 100 ? -6.260 5.950 -1.397 1.00 95.44 100 TYR A O 1
ATOM 808 N N . LEU A 1 101 ? -4.545 4.824 -2.311 1.00 94.06 101 LEU A N 1
ATOM 809 C CA . LEU A 1 101 ? -3.506 5.726 -1.838 1.00 94.06 101 LEU A CA 1
ATOM 810 C C . LEU A 1 101 ? -2.612 6.103 -3.006 1.00 94.06 101 LEU A C 1
ATOM 812 O O . LEU A 1 101 ? -2.173 5.237 -3.767 1.00 94.06 101 LEU A O 1
ATOM 816 N N . GLN A 1 102 ? -2.328 7.394 -3.116 1.00 91.81 102 GLN A N 1
ATOM 817 C CA . GLN A 1 102 ? -1.324 7.907 -4.027 1.00 91.81 102 GLN A CA 1
ATOM 818 C C . GLN A 1 102 ? -0.136 8.418 -3.223 1.00 91.81 102 GLN A C 1
ATOM 820 O O . GLN A 1 102 ? -0.286 9.169 -2.264 1.00 91.81 102 GLN A O 1
ATOM 825 N N . THR A 1 103 ? 1.051 7.988 -3.617 1.00 87.00 103 THR A N 1
ATOM 826 C CA . THR A 1 103 ? 2.315 8.405 -3.026 1.00 87.00 103 THR A CA 1
ATOM 827 C C . THR A 1 103 ? 3.209 8.974 -4.112 1.00 87.00 103 THR A C 1
ATOM 829 O O . THR A 1 103 ? 3.073 8.654 -5.293 1.00 87.00 103 THR A O 1
ATOM 832 N N . GLU A 1 104 ? 4.173 9.786 -3.704 1.00 84.31 104 GLU A N 1
ATOM 833 C CA . GLU A 1 104 ? 5.324 10.097 -4.548 1.00 84.31 104 GLU A CA 1
ATOM 834 C C . GLU A 1 104 ? 6.279 8.888 -4.618 1.00 84.31 104 GLU A C 1
ATOM 836 O O . GLU A 1 104 ? 5.975 7.804 -4.10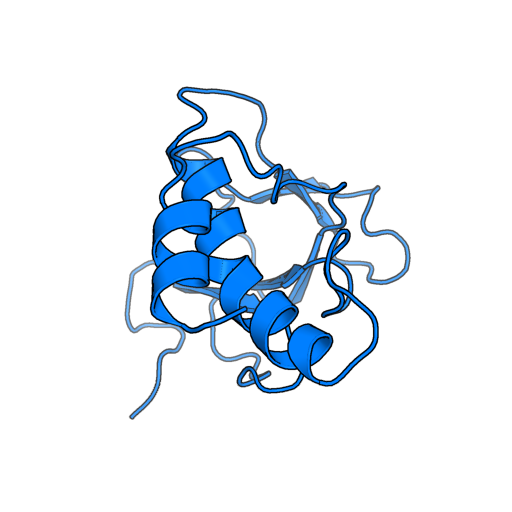9 1.00 84.31 104 GLU A O 1
ATOM 841 N N . ASP A 1 105 ? 7.441 9.061 -5.251 1.00 76.69 105 ASP A N 1
ATOM 842 C CA . ASP A 1 105 ? 8.503 8.053 -5.242 1.00 76.69 105 ASP A CA 1
ATOM 843 C C . ASP A 1 105 ? 9.077 7.886 -3.821 1.00 76.69 105 ASP A C 1
ATOM 845 O O . ASP A 1 105 ? 9.874 8.696 -3.334 1.00 76.69 105 ASP A O 1
ATOM 849 N N . PHE A 1 106 ? 8.636 6.819 -3.154 1.00 71.50 106 PHE A N 1
ATOM 850 C CA . PHE A 1 106 ? 9.122 6.376 -1.846 1.00 71.50 106 PHE A CA 1
ATOM 851 C C . PHE A 1 106 ? 10.200 5.292 -1.953 1.00 71.50 106 PHE A C 1
ATOM 853 O O . PHE A 1 106 ? 10.768 4.906 -0.932 1.00 71.50 106 PHE A O 1
ATOM 860 N N . MET A 1 107 ? 10.494 4.802 -3.162 1.00 66.38 107 MET A N 1
ATOM 861 C CA . MET A 1 107 ? 11.495 3.759 -3.395 1.00 66.38 107 MET A CA 1
ATOM 862 C C . MET A 1 107 ? 12.919 4.309 -3.416 1.00 66.38 107 MET A C 1
ATOM 864 O O . MET A 1 107 ? 13.828 3.528 -3.691 1.00 66.38 107 MET A O 1
ATOM 868 N N . ARG A 1 108 ? 13.111 5.615 -3.130 1.00 57.69 108 ARG A N 1
ATOM 869 C CA . ARG A 1 108 ? 14.407 6.315 -3.099 1.00 57.69 108 ARG A CA 1
ATOM 870 C C . ARG A 1 108 ? 15.523 5.351 -2.716 1.00 57.69 108 ARG A C 1
ATOM 872 O O . ARG A 1 108 ? 15.661 4.963 -1.557 1.00 57.69 108 ARG A O 1
ATOM 879 N N . PHE A 1 109 ? 16.289 4.962 -3.731 1.00 51.59 109 PHE A N 1
ATOM 880 C CA . PHE A 1 109 ? 17.434 4.081 -3.608 1.00 51.59 109 PHE A CA 1
ATOM 881 C C . PHE A 1 109 ? 18.521 4.820 -2.832 1.00 51.59 109 PHE A C 1
ATOM 883 O O . PHE A 1 109 ? 19.431 5.406 -3.413 1.00 51.59 109 PHE A O 1
ATOM 890 N N . GLU A 1 110 ? 18.415 4.857 -1.507 1.00 48.72 110 GLU A N 1
ATOM 891 C CA . GLU A 1 110 ? 19.559 5.235 -0.694 1.00 48.72 110 GLU A CA 1
ATOM 892 C C . GLU A 1 110 ? 20.627 4.150 -0.873 1.00 48.72 110 GLU A C 1
ATOM 894 O O . GLU A 1 110 ? 20.340 2.946 -0.780 1.00 48.72 110 GLU A O 1
ATOM 899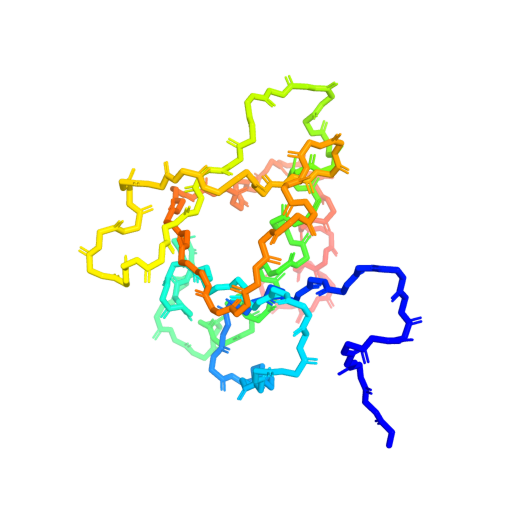 N N . GLU A 1 111 ? 21.860 4.563 -1.176 1.00 43.66 111 GLU A N 1
ATOM 900 C CA . GLU A 1 111 ? 22.994 3.647 -1.273 1.00 43.66 111 GLU A CA 1
ATOM 901 C C . GLU A 1 111 ? 23.081 2.807 0.014 1.00 43.66 111 GLU A C 1
ATOM 903 O O . GLU A 1 111 ? 23.096 3.339 1.122 1.00 43.66 111 GLU A O 1
ATOM 908 N N . ASN A 1 112 ? 23.170 1.480 -0.136 1.00 46.84 112 ASN A N 1
ATOM 909 C CA . ASN A 1 112 ? 23.158 0.461 0.933 1.00 46.84 112 ASN A CA 1
ATOM 910 C C . ASN A 1 112 ? 21.802 0.090 1.548 1.00 46.84 112 ASN A C 1
ATOM 912 O O . ASN A 1 112 ? 21.786 -0.744 2.465 1.00 46.84 112 ASN A O 1
ATOM 916 N N . SER A 1 113 ? 20.690 0.601 1.022 1.00 52.25 113 SER A N 1
ATOM 917 C CA . SER A 1 113 ? 19.349 0.110 1.357 1.00 52.25 113 SER A CA 1
ATOM 918 C C . SER A 1 113 ? 19.207 -1.401 1.104 1.00 52.25 113 SER A C 1
ATOM 920 O O . SER A 1 113 ? 19.912 -1.997 0.276 1.00 52.25 113 SER A O 1
ATOM 922 N N . MET A 1 114 ? 18.275 -2.049 1.815 1.00 50.34 114 MET A N 1
ATOM 923 C CA . MET A 1 114 ? 17.889 -3.443 1.550 1.00 50.34 114 MET A CA 1
ATOM 924 C C . MET A 1 114 ? 17.520 -3.637 0.067 1.00 50.34 114 MET A C 1
ATOM 926 O O . MET A 1 114 ? 17.850 -4.662 -0.529 1.00 50.34 114 MET A O 1
ATOM 930 N N . ILE A 1 115 ? 16.957 -2.588 -0.535 1.00 55.44 115 ILE A N 1
ATOM 931 C CA . ILE A 1 115 ? 16.587 -2.437 -1.942 1.00 55.44 115 ILE A CA 1
ATOM 932 C C . ILE A 1 115 ? 17.785 -2.635 -2.886 1.00 55.44 115 ILE A C 1
ATOM 934 O O . ILE A 1 115 ? 17.753 -3.538 -3.724 1.00 55.44 115 ILE A O 1
ATOM 938 N N . GLN A 1 116 ? 18.876 -1.875 -2.710 1.00 54.66 116 GLN A N 1
ATOM 939 C CA . GLN A 1 116 ? 20.099 -2.017 -3.521 1.00 54.66 116 GLN A CA 1
ATOM 940 C C . GLN A 1 116 ? 20.650 -3.451 -3.451 1.00 54.66 116 GLN A C 1
ATOM 942 O O . GLN A 1 116 ? 21.145 -4.005 -4.430 1.00 54.66 116 GLN A O 1
ATOM 947 N N . ARG A 1 117 ? 20.550 -4.084 -2.274 1.00 58.41 117 ARG A N 1
ATOM 948 C CA . ARG A 1 117 ? 21.049 -5.448 -2.042 1.00 58.41 117 ARG A CA 1
ATOM 949 C C . ARG A 1 117 ? 20.189 -6.514 -2.719 1.00 58.41 117 ARG A C 1
ATOM 951 O O . ARG A 1 117 ? 20.731 -7.551 -3.097 1.00 58.41 117 ARG A O 1
ATOM 958 N N . ILE A 1 118 ? 18.880 -6.287 -2.845 1.00 58.28 118 ILE A N 1
ATOM 959 C CA . ILE A 1 118 ? 17.966 -7.191 -3.550 1.00 58.28 118 ILE A CA 1
ATOM 960 C C . ILE A 1 118 ? 18.170 -7.054 -5.058 1.00 58.28 118 ILE A C 1
ATOM 962 O O . ILE A 1 118 ? 18.417 -8.072 -5.698 1.00 58.28 118 ILE A O 1
ATOM 966 N N . LEU A 1 119 ? 18.172 -5.834 -5.610 1.00 58.69 119 LEU A N 1
A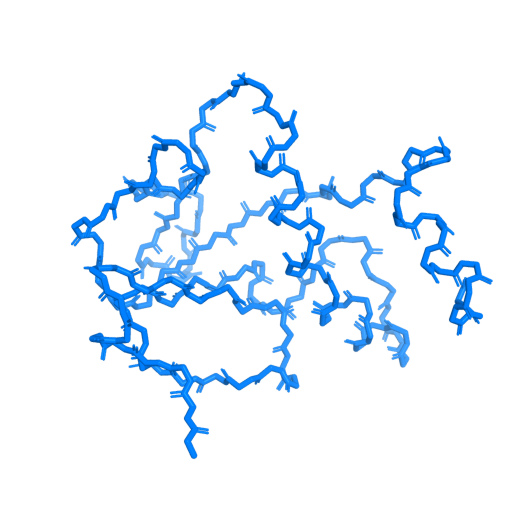TOM 967 C CA . LEU A 1 119 ? 18.384 -5.609 -7.050 1.00 58.69 119 LEU A CA 1
ATOM 968 C C . LEU A 1 119 ? 19.733 -6.153 -7.540 1.00 58.69 119 LEU A C 1
ATOM 970 O O . LEU A 1 119 ? 19.764 -6.941 -8.485 1.00 58.69 119 LEU A O 1
ATOM 974 N N . ASN A 1 120 ? 20.819 -5.891 -6.800 1.00 61.19 120 ASN A N 1
ATOM 975 C CA . ASN A 1 120 ? 22.140 -6.464 -7.088 1.00 61.19 120 ASN A CA 1
ATOM 976 C C . ASN A 1 120 ? 22.151 -8.005 -7.093 1.00 61.19 120 ASN A C 1
ATOM 978 O O . ASN A 1 120 ? 23.014 -8.612 -7.724 1.00 61.19 120 ASN A O 1
ATOM 982 N N . LYS A 1 121 ? 21.232 -8.656 -6.367 1.00 57.12 121 LYS A N 1
ATOM 983 C CA . LYS A 1 121 ? 21.109 -10.121 -6.333 1.00 57.12 121 LYS A CA 1
ATOM 984 C C . LYS A 1 121 ? 20.208 -10.681 -7.429 1.00 57.12 121 LYS A C 1
ATOM 986 O O . LYS A 1 121 ? 20.431 -11.819 -7.833 1.00 57.12 121 LYS A O 1
ATOM 991 N N . VAL A 1 122 ? 19.198 -9.933 -7.875 1.00 54.06 122 VAL A N 1
ATOM 992 C CA . VAL A 1 122 ? 18.255 -10.385 -8.915 1.00 54.06 122 VAL A CA 1
ATOM 993 C C . VAL A 1 122 ? 18.643 -9.942 -10.329 1.00 54.06 122 VAL A C 1
ATOM 995 O O . VAL A 1 122 ? 18.024 -10.396 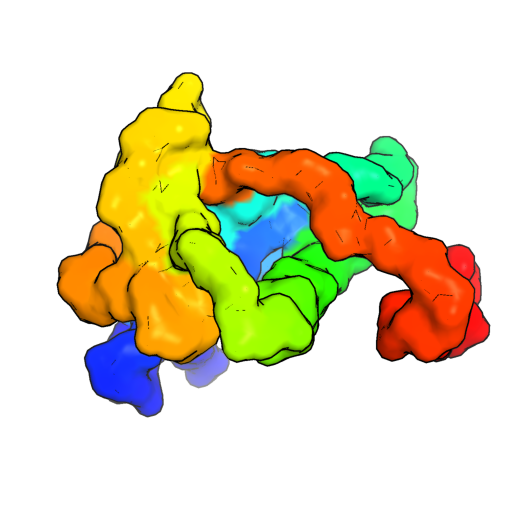-11.285 1.00 54.06 122 VAL A O 1
ATOM 998 N N . GLY A 1 123 ? 19.705 -9.141 -10.474 1.00 44.28 123 GLY A N 1
ATOM 999 C CA . GLY A 1 123 ? 20.267 -8.758 -11.773 1.00 44.28 123 GLY A CA 1
ATOM 1000 C C . GLY A 1 123 ? 19.456 -7.688 -12.505 1.00 44.28 123 GLY A C 1
ATOM 1001 O O . GLY A 1 123 ? 19.381 -7.729 -13.733 1.00 44.28 123 GLY A O 1
ATOM 1002 N N . CYS A 1 124 ? 18.841 -6.773 -11.754 1.00 46.94 124 CYS A N 1
ATOM 1003 C CA . CYS A 1 124 ? 18.177 -5.578 -12.273 1.00 46.94 124 CYS A CA 1
ATOM 1004 C C . CYS A 1 124 ? 19.065 -4.350 -12.073 1.00 46.94 124 CYS A C 1
ATOM 1006 O O . CYS A 1 124 ? 19.672 -4.252 -10.982 1.00 46.94 124 CYS A O 1
#

Nearest PDB structures (foldseek):
  4qnn-assembly1_D  TM=7.831E-01  e=1.221E-02  Vespa basalis
  2oxe-assembly2_B  TM=6.873E-01  e=5.109E-03  Homo sapiens
  7old-assembly1_C  TM=1.741E-01  e=7.612E+00  Thermochaetoides thermophila DSM 1495

Foldseek 3Di:
DDDADPPDLFFEAEAQAPPDPPDQGGQEYEDEPVNFAAPQDPDPSRHVVSRCVVVLVQVLLVPCPDDFFFFWAPDQVCRVVGDAGDGDPDGPRVRGTYTYHYDHHSVPPDPPPPSVVVCVVVVD

Solvent-accessible surface area (backbone atoms only — not comparable to full-atom values): 7278 Å² total; per-residue (Å²): 139,79,91,35,52,76,80,46,98,72,30,75,44,74,38,23,24,86,87,52,85,90,63,95,42,38,35,25,33,37,34,36,39,85,36,50,46,61,89,48,55,96,54,82,61,22,58,57,44,15,51,50,42,43,59,49,52,53,47,51,47,62,68,48,90,74,70,84,54,47,43,26,8,76,43,79,92,42,20,84,74,28,81,43,33,45,52,75,92,56,47,47,82,83,57,66,48,67,32,17,31,66,69,73,67,76,70,71,79,49,90,83,37,76,62,53,59,48,33,69,70,73,76,104

InterPro domains:
  IPR029058 Alpha/Beta hydrolase fold [G3DSA:3.40.50.1820] (1-115)

Radius of gyration: 14.57 Å; Cα contacts (8 Å, |Δi|>4): 199; chains: 1; bounding box: 36×35×34 Å